Protein AF-A0A970TNF1-F1 (afdb_monomer_lite)

Secondary structure (DSSP, 8-state):
---HHHHT---HHHHHHHHHHHHHHHHHHHHHHHTTTSS----SS--TTTTTTTT----HHHHHHS---SSPP------SS-----

Structure (mmCIF, N/CA/C/O backbone):
data_AF-A0A970TNF1-F1
#
_entry.id   AF-A0A970TNF1-F1
#
loop_
_atom_site.group_PDB
_atom_site.id
_atom_site.type_symbol
_atom_site.label_atom_id
_atom_site.label_alt_id
_atom_site.label_comp_id
_atom_site.label_asym_id
_atom_site.label_entity_id
_atom_site.label_seq_id
_atom_site.pdbx_PDB_ins_code
_atom_site.Cartn_x
_atom_site.Cartn_y
_atom_site.Cartn_z
_atom_site.occupancy
_atom_site.B_iso_or_equiv
_atom_site.auth_seq_id
_atom_site.auth_comp_id
_atom_site.auth_asym_id
_atom_site.auth_a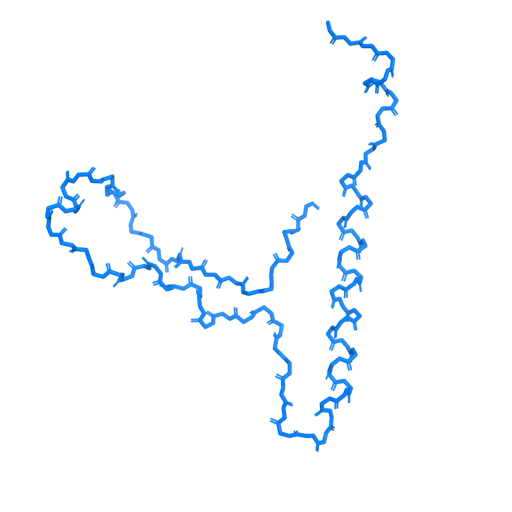tom_id
_atom_site.pdbx_PDB_model_num
ATOM 1 N N . MET A 1 1 ? 16.673 30.999 23.741 1.00 51.19 1 MET A N 1
ATOM 2 C CA . MET A 1 1 ? 17.122 29.807 22.988 1.00 51.19 1 MET A CA 1
ATOM 3 C C . MET A 1 1 ? 17.119 30.113 21.495 1.00 51.19 1 MET A C 1
ATOM 5 O O . MET A 1 1 ? 16.086 30.002 20.855 1.00 51.19 1 MET A O 1
ATOM 9 N N . GLY A 1 2 ? 18.253 30.546 20.948 1.00 55.91 2 GLY A N 1
ATOM 10 C CA . GLY A 1 2 ? 18.381 30.859 19.524 1.00 55.91 2 GLY A CA 1
ATOM 11 C C . GLY A 1 2 ? 19.836 31.137 19.179 1.00 55.91 2 GLY A C 1
ATOM 12 O O . GLY A 1 2 ? 20.248 32.288 19.175 1.00 55.91 2 GLY A O 1
ATOM 13 N N . SER A 1 3 ? 20.627 30.082 18.983 1.00 75.94 3 SER A N 1
ATOM 14 C CA . SER A 1 3 ? 22.011 30.197 18.513 1.00 75.94 3 SER A CA 1
ATOM 15 C C . SER A 1 3 ? 22.057 30.418 16.996 1.00 75.94 3 SER A C 1
ATOM 17 O O . SER A 1 3 ? 21.097 30.101 16.284 1.00 75.94 3 SER A O 1
ATOM 19 N N . ASP A 1 4 ? 23.186 30.915 16.483 1.00 62.25 4 ASP A N 1
ATOM 20 C CA . ASP A 1 4 ? 23.398 31.147 15.044 1.00 62.25 4 ASP A CA 1
ATOM 21 C C . ASP A 1 4 ? 23.202 29.879 14.191 1.00 62.25 4 ASP A C 1
ATOM 23 O O . ASP A 1 4 ? 22.749 29.957 13.049 1.00 62.25 4 ASP A O 1
ATOM 27 N N . SER A 1 5 ? 23.404 28.693 14.776 1.00 64.19 5 SER A N 1
ATOM 28 C CA . SER A 1 5 ? 23.105 27.394 14.156 1.00 64.19 5 SER A CA 1
ATOM 29 C C . SER A 1 5 ? 21.627 27.214 13.783 1.00 64.19 5 SER A C 1
ATOM 31 O O . SER A 1 5 ? 21.315 26.472 12.855 1.00 64.19 5 SER A O 1
ATOM 33 N N . ASN A 1 6 ? 20.704 27.879 14.487 1.00 66.00 6 ASN A N 1
ATOM 34 C CA . ASN A 1 6 ? 19.276 27.835 14.172 1.00 66.00 6 ASN A CA 1
ATOM 35 C C . ASN A 1 6 ? 18.887 28.874 13.104 1.00 66.00 6 ASN A C 1
ATOM 37 O O . ASN A 1 6 ? 17.977 28.625 12.320 1.00 66.00 6 ASN A O 1
ATOM 41 N N . ARG A 1 7 ? 19.604 30.009 13.033 1.00 66.19 7 ARG A N 1
ATOM 42 C CA . ARG A 1 7 ? 19.407 31.062 12.012 1.00 66.19 7 ARG A CA 1
ATOM 43 C C . ARG A 1 7 ? 19.916 30.657 10.631 1.00 66.19 7 ARG A C 1
ATOM 45 O O . ARG A 1 7 ? 19.335 31.064 9.634 1.00 66.19 7 ARG A O 1
ATOM 52 N N . LEU A 1 8 ? 20.978 29.856 10.576 1.00 70.38 8 LEU A N 1
ATOM 53 C CA . LEU A 1 8 ? 21.588 29.366 9.333 1.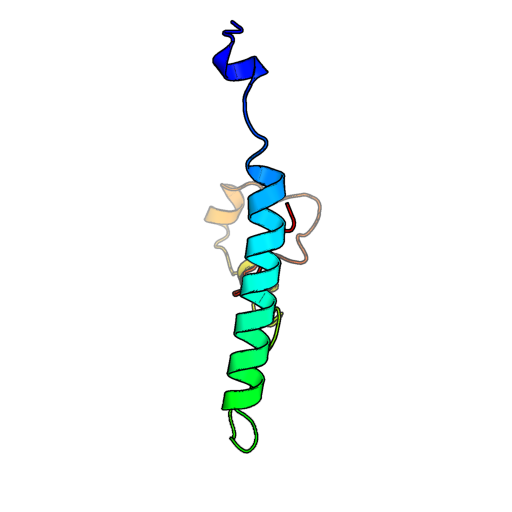00 70.38 8 LEU A CA 1
ATOM 54 C C . LEU A 1 8 ? 21.139 27.942 8.967 1.00 70.38 8 LEU A C 1
ATOM 56 O O . LEU A 1 8 ? 21.761 27.289 8.125 1.00 70.38 8 LEU A O 1
ATOM 60 N N . ARG A 1 9 ? 20.078 27.427 9.604 1.00 72.94 9 ARG A N 1
ATOM 61 C CA . ARG A 1 9 ? 19.573 26.081 9.332 1.00 72.94 9 ARG A CA 1
ATOM 62 C C . ARG A 1 9 ? 19.083 26.008 7.884 1.00 72.94 9 ARG A C 1
ATOM 64 O O . ARG A 1 9 ? 18.053 26.582 7.540 1.00 72.94 9 ARG A O 1
ATOM 71 N N . LYS A 1 10 ? 19.813 25.270 7.043 1.00 66.25 10 LYS A N 1
ATOM 72 C CA . LYS A 1 10 ? 19.363 24.924 5.689 1.00 66.25 10 LYS A CA 1
ATOM 73 C C . LYS A 1 10 ? 18.025 24.186 5.781 1.00 66.25 10 LYS A C 1
ATOM 75 O O . LYS A 1 10 ? 17.863 23.297 6.620 1.00 66.25 10 LYS A O 1
ATOM 80 N N . LYS A 1 11 ? 17.066 24.561 4.933 1.00 62.84 11 LYS A N 1
ATOM 81 C CA . LYS A 1 11 ? 15.790 23.854 4.802 1.00 62.84 11 LYS A CA 1
ATOM 82 C C . LYS A 1 11 ? 16.047 22.511 4.119 1.00 62.84 11 LYS A C 1
ATOM 84 O O . LYS A 1 11 ? 16.187 22.444 2.906 1.00 62.84 11 LYS A O 1
ATOM 89 N N . TRP A 1 12 ? 16.162 21.450 4.909 1.00 63.59 12 TRP A N 1
ATOM 90 C CA . TRP A 1 12 ? 16.371 20.094 4.392 1.00 63.59 12 TRP A CA 1
ATOM 91 C C . TRP A 1 12 ? 15.100 19.482 3.785 1.00 63.59 12 TRP A C 1
ATOM 93 O O . TRP A 1 12 ? 15.210 18.580 2.963 1.00 63.59 12 TRP A O 1
ATOM 103 N N . GLN A 1 13 ? 13.920 19.996 4.156 1.00 61.12 13 GLN A N 1
ATOM 104 C CA . GLN A 1 13 ? 12.618 19.515 3.677 1.00 61.12 13 GLN A CA 1
ATOM 105 C C . GLN A 1 13 ? 12.424 19.740 2.169 1.00 61.12 13 GLN A C 1
ATOM 107 O O . GLN A 1 13 ? 12.050 18.800 1.470 1.00 61.12 13 GLN A O 1
ATOM 112 N N . ASP A 1 14 ? 12.771 20.929 1.661 1.00 58.22 14 ASP A N 1
ATOM 113 C CA . ASP A 1 14 ? 12.572 21.286 0.247 1.00 58.22 14 ASP A CA 1
ATOM 114 C C . ASP A 1 14 ? 13.406 20.384 -0.688 1.00 58.22 14 ASP A C 1
ATOM 116 O O . ASP A 1 14 ? 12.935 19.946 -1.732 1.00 58.22 14 ASP A O 1
ATOM 120 N N . TYR A 1 15 ? 14.632 20.029 -0.281 1.00 57.59 15 TYR A N 1
ATOM 121 C CA . TYR A 1 15 ? 15.517 19.164 -1.070 1.00 57.59 15 TYR A CA 1
ATOM 122 C C . TYR A 1 15 ? 15.105 17.685 -1.023 1.00 57.59 15 TYR A C 1
ATOM 124 O O . TYR A 1 15 ? 15.300 16.951 -1.991 1.00 57.59 15 TYR A O 1
ATOM 132 N N . SER A 1 16 ? 14.556 17.206 0.096 1.00 61.78 16 SER A N 1
ATOM 133 C CA . SER A 1 16 ? 14.201 15.790 0.233 1.00 61.78 16 SER A CA 1
ATOM 134 C C . SER A 1 16 ? 12.978 15.391 -0.595 1.00 61.78 16 SER A C 1
ATOM 136 O O . SER A 1 16 ? 12.959 14.285 -1.131 1.00 61.78 16 SER A O 1
ATOM 138 N N . GLY A 1 17 ? 11.982 16.277 -0.725 1.00 66.00 17 GLY A N 1
ATOM 139 C CA . GLY A 1 17 ? 10.728 15.970 -1.423 1.00 66.00 17 GLY A CA 1
ATOM 140 C C . GLY A 1 17 ? 10.909 15.813 -2.934 1.00 66.00 17 GLY A C 1
ATOM 141 O O . GLY A 1 17 ? 10.477 14.818 -3.515 1.00 66.00 17 GLY A O 1
ATOM 142 N N . GLU A 1 18 ? 11.615 16.753 -3.565 1.00 70.06 18 GLU A N 1
ATOM 143 C CA . GLU A 1 18 ? 11.874 16.723 -5.010 1.00 70.06 18 GLU A CA 1
ATOM 144 C C . GLU A 1 18 ? 12.725 15.509 -5.417 1.00 70.06 18 GLU A C 1
ATOM 146 O O . GLU A 1 18 ? 12.388 14.792 -6.360 1.00 70.06 18 GLU A O 1
ATOM 151 N N . ASN A 1 19 ? 13.788 15.211 -4.661 1.00 73.44 19 ASN A N 1
ATOM 152 C CA . ASN A 1 19 ? 14.622 14.038 -4.930 1.00 73.44 19 ASN A CA 1
ATOM 153 C C . ASN A 1 19 ? 13.872 12.719 -4.716 1.00 73.44 19 ASN A C 1
ATOM 155 O O . ASN A 1 19 ? 14.068 11.784 -5.492 1.00 73.44 19 ASN A O 1
ATOM 159 N N . ALA A 1 20 ? 13.001 12.640 -3.703 1.00 70.62 20 ALA A N 1
ATOM 160 C CA . ALA A 1 20 ? 12.157 11.467 -3.487 1.00 70.62 20 ALA A CA 1
ATOM 161 C C . ALA A 1 20 ? 11.194 11.253 -4.662 1.00 70.62 20 ALA A C 1
ATOM 163 O O . ALA A 1 20 ? 11.107 10.139 -5.166 1.00 70.62 20 ALA A O 1
ATOM 164 N N . SER A 1 21 ? 10.556 12.322 -5.151 1.00 71.56 21 SER A N 1
ATOM 165 C CA . SER A 1 21 ? 9.665 12.277 -6.319 1.00 71.56 21 SER A CA 1
ATOM 166 C C . SER A 1 21 ? 10.397 11.837 -7.594 1.00 71.56 21 SER A C 1
ATOM 168 O O . SER A 1 21 ? 9.922 10.970 -8.326 1.00 71.56 21 SER A O 1
ATOM 170 N N . ASN A 1 22 ? 11.601 12.365 -7.838 1.00 77.94 22 ASN A N 1
ATOM 171 C CA . ASN A 1 22 ? 12.422 11.972 -8.987 1.00 77.94 22 ASN A CA 1
ATOM 172 C C . ASN A 1 22 ? 12.869 10.505 -8.912 1.00 77.94 22 ASN A C 1
ATOM 174 O O . ASN A 1 22 ? 12.826 9.799 -9.921 1.00 77.94 22 ASN A O 1
ATOM 178 N N . ALA A 1 23 ? 13.264 10.028 -7.729 1.00 75.88 23 ALA A N 1
ATOM 179 C CA . ALA A 1 23 ? 13.590 8.620 -7.513 1.00 75.88 23 ALA A CA 1
ATOM 180 C C . ALA A 1 23 ? 12.360 7.718 -7.707 1.00 75.88 23 ALA A C 1
ATOM 182 O O . ALA A 1 23 ? 12.478 6.651 -8.310 1.00 75.88 23 ALA A O 1
ATOM 183 N N . GLU A 1 24 ? 11.186 8.170 -7.250 1.00 75.31 24 GLU A N 1
ATOM 184 C CA . GLU A 1 24 ? 9.903 7.500 -7.459 1.00 75.31 24 GLU A CA 1
ATOM 185 C C . GLU A 1 24 ? 9.609 7.342 -8.961 1.00 75.31 24 GLU A C 1
ATOM 187 O O . GLU A 1 24 ? 9.458 6.218 -9.452 1.00 75.31 24 GLU A O 1
ATOM 192 N N . ASN A 1 25 ? 9.631 8.435 -9.719 1.00 79.88 25 ASN A N 1
ATOM 193 C CA . ASN A 1 25 ? 9.375 8.386 -11.159 1.00 79.88 25 ASN A CA 1
ATOM 194 C C . ASN A 1 25 ? 10.389 7.496 -11.896 1.00 79.88 25 ASN A C 1
ATOM 196 O O . ASN A 1 25 ? 9.999 6.682 -12.730 1.00 79.88 25 ASN A O 1
ATOM 200 N N . ASN A 1 26 ? 11.677 7.586 -11.550 1.00 83.62 26 ASN A N 1
ATOM 201 C CA . ASN A 1 26 ? 12.720 6.777 -12.184 1.00 83.62 26 ASN A CA 1
ATOM 202 C C . ASN A 1 26 ? 12.546 5.270 -11.911 1.00 83.62 26 ASN A C 1
ATOM 204 O O . ASN A 1 26 ? 12.674 4.448 -12.821 1.00 83.62 26 ASN A O 1
ATOM 208 N N . PHE A 1 27 ? 12.192 4.897 -10.676 1.00 85.50 27 PHE A N 1
ATOM 209 C CA . PHE A 1 27 ? 11.881 3.510 -10.325 1.00 85.50 27 PHE A CA 1
ATOM 210 C C . PHE A 1 27 ? 10.710 2.976 -11.161 1.00 85.50 27 PHE A C 1
ATOM 212 O O . PHE A 1 27 ? 10.800 1.886 -11.727 1.00 85.50 27 PHE A O 1
ATOM 219 N N . PHE A 1 28 ? 9.637 3.762 -11.290 1.00 86.88 28 PHE A N 1
ATOM 220 C CA . PHE A 1 28 ? 8.464 3.362 -12.065 1.00 86.88 28 PHE A CA 1
ATOM 221 C C . PHE A 1 28 ? 8.759 3.178 -13.547 1.00 86.88 28 PHE A C 1
ATOM 223 O O . PHE A 1 28 ? 8.396 2.143 -14.105 1.00 86.88 28 PHE A O 1
ATOM 230 N N . GLU A 1 29 ? 9.432 4.141 -14.174 1.00 87.44 29 GLU A N 1
ATOM 231 C CA . GLU A 1 29 ? 9.759 4.055 -15.599 1.00 87.44 29 GLU A CA 1
ATOM 232 C C . GLU A 1 29 ? 10.715 2.890 -15.890 1.00 87.44 29 GLU A C 1
ATOM 234 O O . GLU A 1 29 ? 10.496 2.143 -16.842 1.00 87.44 29 GLU A O 1
ATOM 239 N N . THR A 1 30 ? 11.708 2.649 -15.024 1.00 89.62 30 THR A N 1
ATOM 240 C CA . THR A 1 30 ? 12.640 1.519 -15.178 1.00 89.62 30 THR A CA 1
ATOM 241 C C . THR A 1 30 ? 11.906 0.178 -15.187 1.00 89.62 30 THR A C 1
ATOM 243 O O . THR A 1 30 ? 12.108 -0.636 -16.086 1.00 89.62 30 THR A O 1
ATOM 246 N N . PHE A 1 31 ? 11.030 -0.063 -14.206 1.00 90.00 31 PHE A N 1
ATOM 247 C CA . PHE A 1 31 ? 10.289 -1.325 -14.125 1.00 90.00 31 PHE A CA 1
ATOM 248 C C . PHE A 1 31 ? 9.208 -1.450 -15.195 1.00 90.00 31 PHE A C 1
ATOM 250 O O . PHE A 1 31 ? 8.921 -2.556 -15.643 1.00 90.00 31 PHE A O 1
ATOM 257 N N . LYS A 1 32 ? 8.623 -0.334 -15.632 1.00 91.19 32 LYS A N 1
ATOM 258 C CA . LYS A 1 32 ? 7.666 -0.322 -16.738 1.00 91.19 32 LYS A CA 1
ATOM 259 C C . LYS A 1 32 ? 8.314 -0.781 -18.045 1.00 91.19 32 LYS A C 1
ATOM 261 O O . LYS A 1 32 ? 7.708 -1.585 -18.738 1.00 91.19 32 LYS A O 1
ATOM 266 N N . ILE A 1 33 ? 9.531 -0.315 -18.338 1.00 92.75 33 ILE A N 1
ATOM 267 C CA . ILE A 1 33 ? 10.314 -0.768 -19.500 1.00 92.75 33 ILE A CA 1
ATOM 268 C C . ILE A 1 33 ? 10.744 -2.228 -19.316 1.00 92.75 33 ILE A C 1
ATOM 270 O O . ILE A 1 33 ? 10.602 -3.033 -20.225 1.00 92.75 33 ILE A O 1
ATOM 274 N N . LEU A 1 34 ? 11.241 -2.596 -18.130 1.00 93.88 34 LEU A N 1
ATOM 275 C CA . LEU A 1 34 ? 11.699 -3.963 -17.855 1.00 93.88 34 LEU A CA 1
ATOM 276 C C . LEU A 1 34 ? 10.589 -5.013 -18.020 1.00 93.88 34 LEU A C 1
ATOM 278 O O . LEU A 1 34 ? 10.8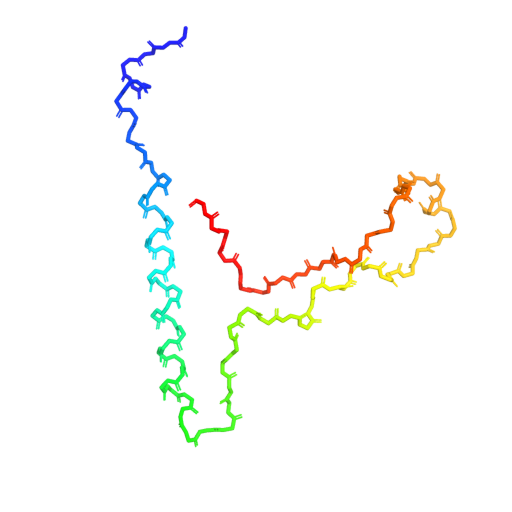72 -6.152 -18.378 1.00 93.88 34 LEU A O 1
ATOM 282 N N . PHE A 1 35 ? 9.350 -4.642 -17.707 1.00 95.00 35 PHE A N 1
ATOM 283 C CA . PHE A 1 35 ? 8.194 -5.528 -17.799 1.00 95.00 35 PHE A CA 1
ATOM 284 C C . PHE A 1 35 ? 7.460 -5.452 -19.141 1.00 95.00 35 PHE A C 1
ATOM 286 O O . PHE A 1 35 ? 6.483 -6.182 -19.324 1.00 95.00 35 PHE A O 1
ATOM 293 N N . GLU A 1 36 ? 7.920 -4.622 -20.080 1.00 93.44 36 GLU A N 1
ATOM 294 C CA . GLU A 1 36 ? 7.402 -4.609 -21.448 1.00 93.44 36 GLU A CA 1
ATOM 295 C C . GLU A 1 36 ? 7.548 -6.010 -22.071 1.00 93.44 36 GLU A C 1
ATOM 297 O O . GLU A 1 36 ? 8.552 -6.691 -21.872 1.00 93.44 36 GLU A O 1
ATOM 302 N N . ASP A 1 37 ? 6.496 -6.482 -22.742 1.00 92.94 37 ASP A N 1
ATOM 303 C CA . ASP A 1 37 ? 6.385 -7.837 -23.309 1.00 92.94 37 ASP A CA 1
ATOM 304 C C . ASP A 1 37 ? 6.470 -9.008 -22.305 1.00 92.94 37 ASP A C 1
ATOM 306 O O . ASP A 1 37 ? 6.645 -10.167 -22.695 1.00 92.94 37 ASP A O 1
ATOM 310 N N . THR A 1 38 ? 6.280 -8.743 -21.009 1.00 94.94 38 THR A N 1
ATOM 311 C CA . THR A 1 38 ? 6.155 -9.780 -19.972 1.00 94.94 38 THR A CA 1
ATOM 312 C C . THR A 1 38 ? 4.730 -9.859 -19.412 1.00 94.94 38 THR A C 1
ATOM 314 O O . THR A 1 38 ? 3.902 -8.979 -19.630 1.00 94.94 38 THR A O 1
ATOM 317 N N . GLU A 1 39 ? 4.427 -10.911 -18.648 1.00 95.00 39 GLU A N 1
ATOM 318 C CA . GLU A 1 39 ? 3.162 -11.025 -17.900 1.00 95.00 39 GLU A CA 1
ATOM 319 C C . GLU A 1 39 ? 3.098 -10.119 -16.654 1.00 95.00 39 GLU A C 1
ATOM 321 O O . GLU A 1 39 ? 2.056 -10.018 -16.001 1.00 95.00 39 GLU A O 1
ATOM 326 N N . TYR A 1 40 ? 4.211 -9.472 -16.299 1.00 93.06 40 TYR A N 1
ATOM 327 C CA . TYR A 1 40 ? 4.321 -8.659 -15.097 1.00 93.06 40 TYR A CA 1
ATOM 328 C C . TYR A 1 40 ? 3.856 -7.223 -15.343 1.00 93.06 40 TYR A C 1
ATOM 330 O O . TYR A 1 40 ? 4.021 -6.653 -16.417 1.00 93.06 40 TYR A O 1
ATOM 338 N N . GLN A 1 41 ? 3.301 -6.599 -14.303 1.00 89.06 41 GLN A N 1
ATOM 339 C CA . GLN A 1 41 ? 2.887 -5.201 -14.339 1.00 89.06 41 GLN A CA 1
ATOM 340 C C . GLN A 1 41 ? 3.298 -4.491 -13.051 1.00 89.06 41 GLN A C 1
ATOM 342 O O . GLN A 1 41 ? 3.026 -4.966 -11.947 1.00 89.06 41 GLN A O 1
ATOM 347 N N . ILE A 1 42 ? 3.891 -3.304 -13.187 1.00 89.19 42 ILE A N 1
ATOM 348 C CA . ILE A 1 42 ? 4.099 -2.387 -12.066 1.00 89.19 42 ILE A CA 1
ATOM 349 C C . ILE A 1 42 ? 2.907 -1.424 -11.945 1.00 89.19 42 ILE A C 1
ATOM 351 O O . ILE A 1 42 ? 2.473 -0.818 -12.926 1.00 89.19 42 ILE A O 1
ATOM 355 N N . LYS A 1 43 ? 2.355 -1.274 -10.734 1.00 85.38 43 LYS A N 1
ATOM 356 C CA . LYS A 1 43 ? 1.200 -0.405 -10.459 1.00 85.38 43 LYS A CA 1
ATOM 357 C C . LYS A 1 43 ? 1.563 0.712 -9.490 1.00 85.38 43 LYS A C 1
ATOM 359 O O . LYS A 1 43 ? 1.985 0.454 -8.366 1.00 85.38 43 LYS A O 1
ATOM 364 N N . ALA A 1 44 ? 1.348 1.955 -9.914 1.00 82.00 44 ALA A N 1
ATOM 365 C CA . ALA A 1 44 ? 1.581 3.122 -9.072 1.00 82.00 44 ALA A CA 1
ATOM 366 C C . ALA A 1 44 ? 0.471 3.252 -8.030 1.00 82.00 44 ALA A C 1
ATOM 368 O O . ALA A 1 44 ? -0.712 3.201 -8.371 1.00 82.00 44 ALA A O 1
ATOM 369 N N . LYS A 1 45 ? 0.867 3.436 -6.764 1.00 79.75 45 LYS A N 1
ATOM 370 C CA . LYS A 1 45 ? -0.028 3.712 -5.625 1.00 79.75 45 LYS A CA 1
ATOM 371 C C . LYS A 1 45 ? -1.222 2.737 -5.571 1.00 79.75 45 LYS A C 1
ATOM 373 O O . LYS A 1 45 ? -2.373 3.170 -5.713 1.00 79.75 45 LYS A O 1
ATOM 378 N N . PRO A 1 46 ? -0.969 1.422 -5.395 1.00 85.31 46 PRO A N 1
ATOM 379 C CA . PRO A 1 46 ? -2.030 0.423 -5.316 1.00 85.31 46 PRO A CA 1
ATOM 380 C C . PRO A 1 46 ? -3.018 0.766 -4.190 1.00 85.31 46 PRO A C 1
ATOM 382 O O . PRO A 1 46 ? -2.635 1.237 -3.117 1.00 85.31 46 PRO A O 1
ATOM 385 N N . LYS A 1 47 ? -4.311 0.573 -4.462 1.00 85.88 47 LYS A N 1
ATOM 386 C CA . LYS A 1 47 ? -5.434 0.951 -3.580 1.00 85.88 47 LYS A CA 1
ATOM 387 C C . LYS A 1 47 ? -6.086 -0.252 -2.902 1.00 85.88 47 LYS A C 1
ATOM 389 O O . LYS A 1 47 ? -6.961 -0.066 -2.066 1.00 85.88 47 LYS A O 1
ATOM 394 N N . GLU A 1 48 ? -5.662 -1.455 -3.254 1.00 88.12 48 GLU A N 1
ATOM 395 C CA . GLU A 1 48 ? -6.201 -2.740 -2.816 1.00 88.12 48 GLU A CA 1
ATOM 396 C C . GLU A 1 48 ? -6.157 -2.885 -1.290 1.00 88.12 48 GLU A C 1
ATOM 398 O O . GLU A 1 48 ? -7.057 -3.469 -0.696 1.00 88.12 48 GLU A O 1
ATOM 403 N N . PHE A 1 49 ? -5.156 -2.281 -0.645 1.00 86.44 49 PHE A N 1
ATOM 404 C CA . PHE A 1 49 ? -4.926 -2.395 0.795 1.00 86.44 49 PHE A CA 1
ATOM 405 C C . PHE A 1 49 ? -5.338 -1.149 1.596 1.00 86.44 49 PHE A C 1
ATOM 407 O O . PHE A 1 49 ? -5.023 -1.040 2.780 1.00 86.44 49 PHE A O 1
ATOM 414 N N . ASN A 1 50 ? -6.081 -0.206 1.004 1.00 88.25 50 ASN A N 1
ATOM 415 C CA . ASN A 1 50 ? -6.409 1.069 1.661 1.00 88.25 50 ASN A CA 1
ATOM 416 C C . ASN A 1 50 ? -7.500 0.986 2.755 1.00 88.25 50 ASN A C 1
ATOM 418 O O . ASN A 1 50 ? -7.809 2.000 3.386 1.00 88.25 50 ASN A O 1
ATOM 422 N N . LYS A 1 51 ? -8.087 -0.198 2.969 1.00 90.88 51 LYS A N 1
ATOM 423 C CA . LYS A 1 51 ? -9.206 -0.446 3.897 1.00 90.88 51 LYS A CA 1
ATOM 424 C C . LYS A 1 51 ? -9.003 -1.637 4.837 1.00 90.88 51 LYS A C 1
ATOM 426 O O . LYS A 1 51 ? -9.941 -2.017 5.527 1.00 90.88 51 LYS A O 1
ATOM 431 N N . ILE A 1 52 ? -7.804 -2.216 4.887 1.00 91.25 52 ILE A N 1
ATOM 432 C CA . ILE A 1 52 ? -7.536 -3.459 5.633 1.00 91.25 52 ILE A CA 1
ATOM 433 C C . ILE A 1 52 ? -7.900 -3.406 7.127 1.00 91.25 52 ILE A C 1
ATOM 435 O O . ILE A 1 52 ? -8.077 -4.457 7.731 1.00 91.25 52 ILE A O 1
ATOM 439 N N . TYR A 1 53 ? -8.029 -2.214 7.718 1.00 90.12 53 TYR A N 1
ATOM 440 C CA . TYR A 1 53 ? -8.341 -2.041 9.138 1.00 90.12 53 TYR A CA 1
ATOM 441 C C . TYR A 1 53 ? -9.772 -1.570 9.423 1.00 90.12 53 TYR A C 1
ATOM 443 O O . TYR A 1 53 ? -10.133 -1.456 10.588 1.00 90.12 53 TYR A O 1
ATOM 451 N N . VAL A 1 54 ? -10.573 -1.241 8.405 1.00 87.75 54 VAL A N 1
ATOM 452 C CA . VAL A 1 54 ? -11.896 -0.618 8.608 1.00 87.75 54 VAL A CA 1
ATOM 453 C C . VAL A 1 54 ? -12.904 -1.601 9.203 1.00 87.75 54 VAL A C 1
ATOM 455 O O . VAL A 1 54 ? -13.617 -1.248 10.134 1.00 87.75 54 VAL A O 1
ATOM 458 N N . ASP A 1 55 ? -12.910 -2.836 8.704 1.00 85.25 55 ASP A N 1
ATOM 459 C CA . ASP A 1 55 ? -13.908 -3.857 9.048 1.00 85.25 55 ASP A CA 1
ATOM 460 C C . ASP A 1 55 ? -13.285 -5.038 9.811 1.00 85.25 55 ASP A C 1
ATOM 462 O O . ASP A 1 55 ? -13.750 -6.176 9.724 1.00 85.25 55 ASP A O 1
ATOM 466 N N . TYR A 1 56 ? -12.184 -4.793 10.529 1.00 89.12 56 TYR A N 1
ATOM 467 C CA . TYR A 1 56 ? -11.527 -5.844 11.297 1.00 89.12 56 TYR A CA 1
ATOM 468 C C . TYR A 1 56 ? -12.412 -6.263 12.485 1.00 89.12 56 TYR A C 1
ATOM 470 O O . TYR A 1 56 ? -12.786 -5.407 13.293 1.00 89.12 56 TYR A O 1
ATOM 478 N N . PRO A 1 57 ? -12.748 -7.557 12.630 1.00 89.94 57 PRO A N 1
ATOM 479 C CA . PRO A 1 57 ? -13.626 -8.009 13.698 1.00 89.94 57 PRO A CA 1
ATOM 480 C C . PRO A 1 57 ? -12.924 -7.893 15.056 1.00 89.94 57 PRO A C 1
ATOM 482 O O . PRO A 1 57 ? -11.921 -8.560 15.315 1.00 89.94 57 PRO A O 1
ATOM 485 N N . LEU A 1 58 ? -13.477 -7.064 15.940 1.00 89.19 58 LEU A N 1
ATOM 486 C CA . LEU A 1 58 ? -13.040 -6.920 17.329 1.00 89.19 58 LEU A CA 1
ATOM 487 C C . LEU A 1 58 ? -14.027 -7.611 18.269 1.00 89.19 58 LEU A C 1
ATOM 489 O O . LEU A 1 58 ? -15.230 -7.653 18.006 1.00 89.19 58 LEU A O 1
ATOM 493 N N . LYS A 1 59 ? -13.523 -8.158 19.380 1.00 95.19 59 LYS A N 1
ATOM 494 C CA . LYS A 1 59 ? -14.386 -8.717 20.427 1.00 95.19 59 LYS A CA 1
ATOM 495 C C . LYS A 1 59 ? -15.094 -7.576 21.154 1.00 95.19 59 LYS A C 1
ATOM 497 O O . LYS A 1 59 ? -14.532 -6.497 21.312 1.00 95.19 59 LYS A O 1
ATOM 502 N N . GLU A 1 60 ? -16.285 -7.841 21.682 1.00 93.19 60 GLU A N 1
ATOM 503 C CA . GLU A 1 60 ? -17.059 -6.843 22.438 1.00 93.19 60 GLU A CA 1
ATOM 504 C C . GLU A 1 60 ? -16.284 -6.272 23.631 1.00 93.19 60 GLU A C 1
ATOM 506 O O . GLU A 1 60 ? -16.341 -5.073 23.891 1.00 93.19 60 GLU A O 1
ATOM 511 N N . LYS A 1 61 ? -15.498 -7.118 24.311 1.00 94.69 61 LYS A N 1
ATOM 512 C CA . LYS A 1 61 ? -14.611 -6.681 25.392 1.00 94.69 61 LYS A CA 1
ATOM 513 C C . LYS A 1 61 ? -13.625 -5.615 24.905 1.00 94.69 61 LYS A C 1
ATOM 515 O O . LYS A 1 61 ? -13.530 -4.558 25.518 1.00 94.69 61 LYS A O 1
ATOM 520 N N . ASP A 1 62 ? -12.954 -5.867 23.784 1.00 91.19 62 ASP A N 1
ATOM 521 C CA . ASP A 1 62 ? -11.955 -4.952 23.229 1.00 91.19 62 ASP A CA 1
ATOM 522 C C . ASP A 1 62 ? -12.615 -3.640 22.771 1.00 91.19 62 ASP A C 1
ATOM 524 O O . ASP A 1 62 ? -12.088 -2.565 23.036 1.00 91.19 62 ASP A O 1
ATOM 528 N N . LEU A 1 63 ? -13.811 -3.708 22.169 1.00 90.88 63 LEU A N 1
ATOM 529 C CA . LEU A 1 63 ? -14.594 -2.524 21.783 1.00 90.88 63 LEU A CA 1
ATOM 530 C C . LEU A 1 63 ? -14.982 -1.645 22.981 1.00 90.88 63 LEU A C 1
ATOM 532 O O . LEU A 1 63 ? -15.019 -0.425 22.845 1.00 90.88 63 LEU A O 1
ATOM 536 N N . SER A 1 64 ? -15.250 -2.246 24.146 1.00 93.25 64 SER A N 1
ATOM 537 C CA . SER A 1 64 ? -15.595 -1.506 25.370 1.00 93.25 64 SER A CA 1
ATOM 538 C C . SER A 1 64 ? -14.405 -0.785 26.015 1.00 93.25 64 SER A C 1
ATOM 540 O O . SER A 1 64 ? -14.597 0.159 26.779 1.00 93.25 64 SER A O 1
ATOM 542 N N . GLU A 1 65 ? -13.182 -1.222 25.705 1.00 95.75 65 GLU A N 1
ATOM 543 C CA . GLU A 1 65 ? -11.939 -0.701 26.286 1.00 95.75 65 GLU A CA 1
ATOM 544 C C . GLU A 1 65 ? -11.245 0.334 25.383 1.00 95.75 65 GLU A C 1
ATOM 546 O O . GLU A 1 65 ? -10.318 1.017 25.825 1.00 95.75 65 GLU A O 1
ATOM 551 N N . ILE A 1 66 ? -11.690 0.485 24.130 1.00 92.94 66 ILE A N 1
ATOM 552 C CA . ILE A 1 66 ? -11.107 1.420 23.162 1.00 92.94 66 ILE A CA 1
ATOM 553 C C . ILE A 1 66 ? -12.059 2.558 22.805 1.00 92.94 66 ILE A C 1
ATOM 555 O O . ILE A 1 66 ? -13.279 2.478 22.927 1.00 92.94 66 ILE A O 1
ATOM 559 N N . TYR A 1 67 ? -11.482 3.641 22.297 1.00 92.25 67 TYR A N 1
ATOM 560 C CA . TYR A 1 67 ? -12.260 4.745 21.759 1.00 92.25 67 TYR A CA 1
ATOM 561 C C . TYR A 1 67 ? -12.955 4.340 20.452 1.00 92.25 67 TYR A C 1
ATOM 563 O O . TYR A 1 67 ? -12.293 3.994 19.471 1.00 92.25 67 TYR A O 1
ATOM 571 N N . THR A 1 68 ? -14.283 4.452 20.428 1.00 89.88 68 THR A N 1
ATOM 572 C CA . THR A 1 68 ? -15.089 4.324 19.209 1.00 89.88 68 THR A CA 1
ATOM 573 C C . THR A 1 68 ? -15.495 5.724 18.742 1.00 89.88 68 THR A C 1
ATOM 575 O O . THR A 1 68 ? -16.226 6.405 19.461 1.00 89.88 68 THR A O 1
ATOM 578 N N . PRO A 1 69 ? -15.015 6.199 17.581 1.00 90.31 69 PRO A N 1
ATOM 579 C CA . PRO A 1 69 ? -15.360 7.527 17.089 1.00 90.31 69 PRO A CA 1
ATOM 580 C C . PRO A 1 69 ? -16.832 7.607 16.667 1.00 90.31 69 PRO A C 1
ATOM 582 O O . PRO A 1 69 ? -17.342 6.696 16.019 1.00 90.31 69 PRO A O 1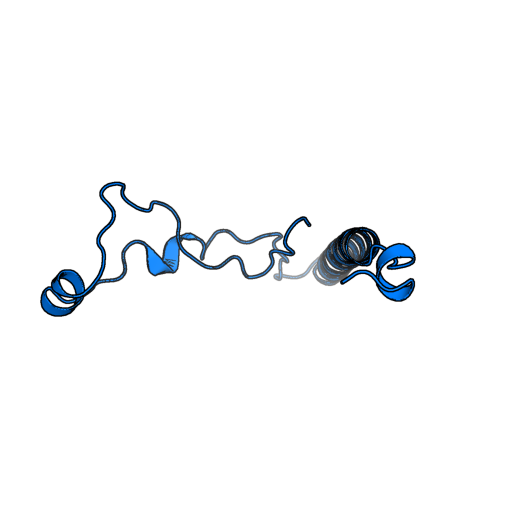
ATOM 585 N N . ASP A 1 70 ? -17.485 8.746 16.929 1.00 92.06 70 ASP A N 1
ATOM 586 C CA . ASP A 1 70 ? -18.878 8.993 16.506 1.00 92.06 70 ASP A CA 1
ATOM 587 C C . ASP A 1 70 ? -19.043 8.941 14.978 1.00 92.06 70 ASP A C 1
ATOM 589 O O . ASP A 1 70 ? -20.106 8.617 14.448 1.00 92.06 70 ASP A O 1
ATOM 593 N N . LYS A 1 71 ? -17.976 9.289 14.247 1.00 92.19 71 LYS A N 1
ATOM 594 C CA . LYS A 1 71 ? -17.919 9.214 12.787 1.00 92.19 71 LYS A CA 1
ATOM 595 C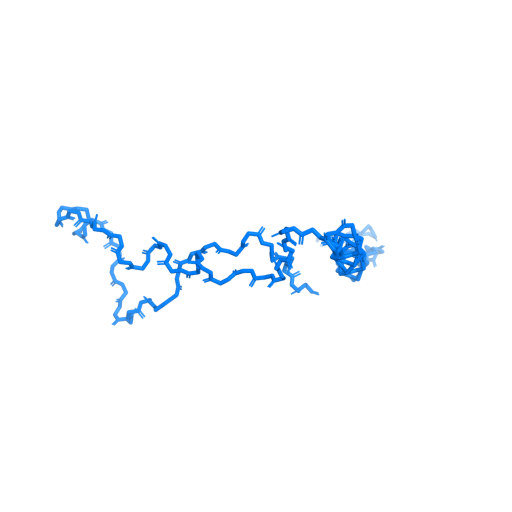 C . LYS A 1 71 ? -17.202 7.943 12.363 1.00 92.19 71 LYS A C 1
ATOM 597 O O . LYS A 1 71 ? -16.035 7.743 12.696 1.00 92.19 71 LYS A O 1
ATOM 602 N N . GLN A 1 72 ? -17.875 7.146 11.541 1.00 87.56 72 GLN A N 1
ATOM 603 C CA . GLN A 1 72 ? -17.297 5.932 10.985 1.00 87.56 72 GLN A CA 1
ATOM 604 C C . GLN A 1 72 ? -16.076 6.245 10.108 1.00 87.56 72 GLN A C 1
ATOM 606 O O . GLN A 1 72 ? -16.119 7.094 9.211 1.00 87.56 72 GLN A O 1
ATOM 611 N N . ILE A 1 73 ? -14.986 5.519 10.348 1.00 87.56 73 ILE A N 1
ATOM 612 C CA . ILE A 1 73 ? -13.780 5.584 9.525 1.00 87.56 73 ILE A CA 1
ATOM 613 C C . ILE A 1 73 ? -14.033 4.763 8.260 1.00 87.56 73 ILE A C 1
ATOM 615 O O . ILE A 1 73 ? -14.277 3.568 8.332 1.00 87.56 73 ILE A O 1
ATOM 619 N N . THR A 1 74 ? -13.975 5.393 7.087 1.00 87.31 74 THR A N 1
ATOM 620 C CA . THR A 1 74 ? -14.287 4.729 5.803 1.00 87.31 74 THR A CA 1
ATOM 621 C C . THR A 1 74 ? -13.049 4.253 5.041 1.00 87.31 74 THR A C 1
ATOM 623 O O . THR A 1 74 ? -13.16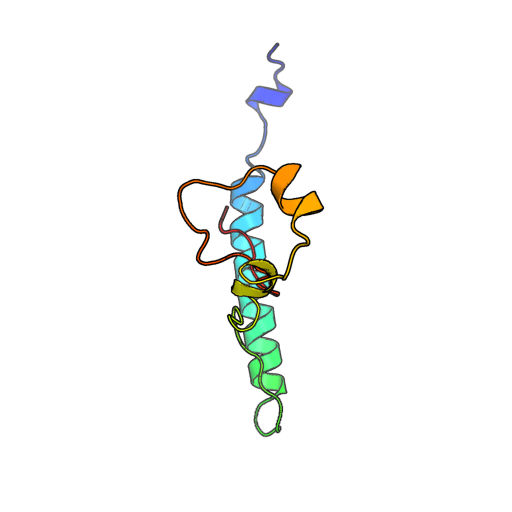1 3.510 4.060 1.00 87.31 74 THR A O 1
ATOM 626 N N . LYS A 1 75 ? -11.860 4.703 5.459 1.00 87.50 75 LYS A N 1
ATOM 627 C CA . LYS A 1 75 ? -10.559 4.356 4.878 1.00 87.50 75 LYS A CA 1
ATOM 628 C C . LYS A 1 75 ? -9.514 4.296 5.980 1.00 87.50 75 LYS A C 1
ATOM 630 O O . LYS A 1 75 ? -9.203 5.314 6.590 1.00 87.50 75 LYS A O 1
ATOM 635 N N . HIS A 1 76 ? -8.971 3.109 6.198 1.00 88.69 76 HIS A N 1
ATOM 636 C CA . HIS A 1 76 ? -7.860 2.875 7.101 1.00 88.69 76 HIS A CA 1
ATOM 637 C C . HIS A 1 76 ? -7.107 1.642 6.612 1.00 88.69 76 HIS A C 1
ATOM 639 O O . HIS A 1 76 ? -7.647 0.535 6.581 1.00 88.69 76 HIS A O 1
ATOM 645 N N . GLY A 1 77 ? -5.875 1.845 6.166 1.00 87.44 77 GLY A N 1
ATOM 646 C CA . GLY A 1 77 ? -5.085 0.788 5.566 1.00 87.44 77 GLY A CA 1
ATOM 647 C C . GLY A 1 77 ? -3.714 1.273 5.140 1.00 87.44 77 GLY A C 1
ATOM 648 O O . GLY A 1 77 ? -3.267 2.341 5.555 1.00 87.44 77 GLY A O 1
ATOM 649 N N . ILE A 1 78 ? -3.061 0.480 4.300 1.00 85.62 78 ILE A N 1
ATOM 650 C CA . ILE A 1 78 ? -1.699 0.733 3.844 1.00 85.62 78 ILE A CA 1
ATOM 651 C C . ILE A 1 78 ? -1.732 1.080 2.360 1.00 85.62 78 ILE A C 1
ATOM 653 O O . ILE A 1 78 ? -2.463 0.481 1.570 1.00 85.62 78 ILE A O 1
ATOM 657 N N . VAL A 1 79 ? -0.900 2.041 1.977 1.00 82.06 79 VAL A N 1
ATOM 658 C CA . VAL A 1 79 ? -0.505 2.246 0.586 1.00 82.06 79 VAL A CA 1
ATOM 659 C C . VAL A 1 79 ? 0.964 1.832 0.508 1.00 82.06 79 VAL A C 1
ATOM 661 O O . VAL A 1 79 ? 1.805 2.559 1.032 1.00 82.06 79 VAL A O 1
ATOM 664 N N . PRO A 1 80 ? 1.279 0.665 -0.090 1.00 75.50 80 PRO A N 1
ATOM 665 C CA . PRO A 1 80 ? 2.634 0.103 -0.139 1.00 75.50 80 PRO A CA 1
ATOM 666 C C . PRO A 1 80 ? 3.700 1.063 -0.663 1.00 75.50 80 PRO A C 1
ATOM 668 O O . PRO A 1 80 ? 4.875 0.929 -0.343 1.00 75.50 80 PRO A O 1
ATOM 671 N N . TRP A 1 81 ? 3.283 2.037 -1.468 1.00 65.62 81 TRP A N 1
ATOM 672 C CA . TRP A 1 81 ? 4.170 3.034 -2.018 1.00 65.62 81 TRP A CA 1
ATOM 673 C C . TRP A 1 81 ? 3.493 4.399 -1.997 1.00 65.62 81 TRP A C 1
ATOM 675 O O . TRP A 1 81 ? 2.703 4.750 -2.871 1.00 65.62 81 TRP A O 1
ATOM 685 N N . SER A 1 82 ? 3.733 5.125 -0.912 1.00 54.00 82 SER A N 1
ATOM 686 C CA . SER A 1 82 ? 3.282 6.495 -0.714 1.00 54.00 82 SER A CA 1
ATOM 687 C C . SER A 1 82 ? 4.435 7.263 -0.090 1.00 54.00 82 SER A C 1
ATOM 689 O O . SER A 1 82 ? 4.590 7.254 1.130 1.00 54.00 82 SER A O 1
ATOM 691 N N . PHE A 1 83 ? 5.245 7.932 -0.910 1.00 53.84 83 PHE A N 1
ATOM 692 C CA . PHE A 1 83 ? 6.074 9.009 -0.388 1.00 53.84 83 PHE A CA 1
ATOM 693 C C . PHE A 1 83 ? 5.128 10.128 0.068 1.00 53.84 83 PHE A C 1
ATOM 695 O O . PHE A 1 83 ? 4.246 10.529 -0.700 1.00 53.84 83 PHE A O 1
ATOM 702 N N . PRO A 1 84 ? 5.210 10.587 1.329 1.00 48.84 84 PRO A N 1
ATOM 703 C CA . PRO A 1 84 ? 4.433 11.738 1.749 1.00 48.84 84 PRO A CA 1
ATOM 704 C C . PRO A 1 84 ? 4.866 12.920 0.882 1.00 48.84 84 PRO A C 1
ATOM 706 O O . PRO A 1 84 ? 6.057 13.218 0.804 1.00 48.84 84 PRO A O 1
ATOM 709 N N . ASN A 1 85 ? 3.913 13.574 0.219 1.00 43.88 85 ASN A N 1
ATOM 710 C CA . ASN A 1 85 ? 4.160 14.891 -0.355 1.00 43.88 85 ASN A CA 1
ATOM 711 C C . ASN A 1 85 ? 4.432 15.827 0.835 1.00 43.88 85 ASN A C 1
ATOM 713 O O . ASN A 1 85 ? 3.492 16.164 1.559 1.00 43.88 85 ASN A O 1
ATOM 717 N N . PHE A 1 86 ? 5.704 16.137 1.089 1.00 40.53 86 PHE A N 1
ATOM 718 C CA . PHE A 1 86 ? 6.143 17.113 2.089 1.00 40.53 86 PHE A CA 1
ATOM 719 C C . PHE A 1 86 ? 6.243 18.504 1.474 1.00 40.53 86 PHE A C 1
ATOM 721 O O . PHE A 1 86 ? 6.670 18.590 0.301 1.00 40.53 86 PHE A O 1
#

pLDDT: mean 80.17, std 13.87, range [40.53, 95.75]

Sequence (86 aa):
MGSDSNRLRKKWQDYSGENASNAENNFFETFKILFEDTEYQIKAKPKEFNKIYVDYPLKEKDLSEIYTPDKQITKHGIVPWSFPNF

Radius of gyration: 21.04 Å; chains: 1; bounding box: 42×42×50 Å

Foldseek 3Di:
DDDVCNVPDDPPPVVVQVVVVVVVVVVQVVVCVVCVVHPDDDDDQDCPFFAVPQPDDDDPVVVVVDDDDPDRDPTHGDRPDDDDND